Protein AF-A0A8T0C0Z5-F1 (afdb_monomer)

Organism: NCBI:txid43658

Radius of gyration: 12.76 Å; Cα contacts (8 Å, |Δi|>4): 77; chains: 1; bounding box: 27×21×37 Å

Nearest PDB structures (foldseek):
  2w2u-assembly1_A  TM=6.572E-01  e=2.239E+00  Sulfolobus acidocaldarius
  6xr2-assembly1_C  TM=8.482E-01  e=7.097E+00  synthetic construct

Foldseek 3Di:
DVVLVVLLVCLVVLCVVCVVPVPLVSPLVSLVSLLVSLVVLLVCCVVPHDNVSSVVSVVSNVVSVVSNVVSVD

Mean predicted aligned error: 2.82 Å

Solvent-accessible surface area (backbone atoms only — not comparable to full-atom values): 3736 Å² total; per-residue (Å²): 109,72,69,58,51,50,51,45,51,51,17,52,48,29,34,54,48,14,70,77,63,71,37,62,70,36,31,45,53,12,25,52,50,39,27,54,53,18,53,54,46,31,52,48,20,66,74,76,58,47,70,78,73,19,48,66,28,50,55,53,20,51,53,20,50,50,50,44,65,62,73,75,110

pLDDT: mean 95.06, std 7.4, range [52.66, 98.44]

Structure (mmCIF, N/CA/C/O backbone):
data_AF-A0A8T0C0Z5-F1
#
_entry.id   AF-A0A8T0C0Z5-F1
#
loop_
_atom_site.group_PDB
_atom_site.id
_atom_site.type_symbol
_atom_site.label_atom_id
_atom_site.label_alt_id
_atom_site.label_comp_id
_atom_site.label_asym_id
_atom_site.label_entity_id
_atom_site.label_seq_id
_atom_site.pdbx_PDB_ins_code
_atom_site.Cartn_x
_atom_site.Cartn_y
_atom_site.Cartn_z
_atom_site.occupancy
_atom_site.B_iso_or_equiv
_atom_site.auth_seq_id
_atom_site.auth_comp_id
_atom_site.auth_asym_id
_atom_site.auth_atom_id
_atom_site.pdbx_PDB_model_num
ATOM 1 N N . MET A 1 1 ? 2.414 -6.477 14.292 1.00 70.94 1 MET A N 1
ATOM 2 C CA . MET A 1 1 ? 3.281 -5.362 13.850 1.00 70.94 1 MET A CA 1
ATOM 3 C C . MET A 1 1 ? 4.425 -5.861 12.971 1.00 70.94 1 MET A C 1
ATOM 5 O O . MET A 1 1 ? 4.437 -5.505 11.805 1.00 70.94 1 MET A O 1
ATOM 9 N N . TYR A 1 2 ? 5.305 -6.755 13.448 1.00 83.31 2 TYR A N 1
ATOM 10 C CA . TYR A 1 2 ? 6.477 -7.216 12.674 1.00 83.31 2 TYR A CA 1
ATOM 11 C C . TYR A 1 2 ? 6.170 -7.851 11.305 1.00 83.31 2 TYR A C 1
ATOM 13 O O . TYR A 1 2 ? 6.831 -7.522 10.329 1.00 83.31 2 TYR A O 1
ATOM 21 N N . ALA A 1 3 ? 5.151 -8.715 11.205 1.00 91.62 3 ALA A N 1
ATOM 22 C CA . ALA A 1 3 ? 4.787 -9.338 9.927 1.00 91.62 3 ALA A CA 1
ATOM 23 C C . ALA A 1 3 ? 4.262 -8.322 8.895 1.00 91.62 3 ALA A C 1
ATOM 25 O O . ALA A 1 3 ? 4.623 -8.397 7.727 1.00 91.62 3 ALA A O 1
ATOM 26 N N . ILE A 1 4 ? 3.457 -7.347 9.337 1.00 94.44 4 ILE A N 1
ATOM 27 C CA . ILE A 1 4 ? 2.947 -6.272 8.472 1.00 94.44 4 ILE A CA 1
ATOM 28 C C . ILE A 1 4 ? 4.111 -5.404 7.990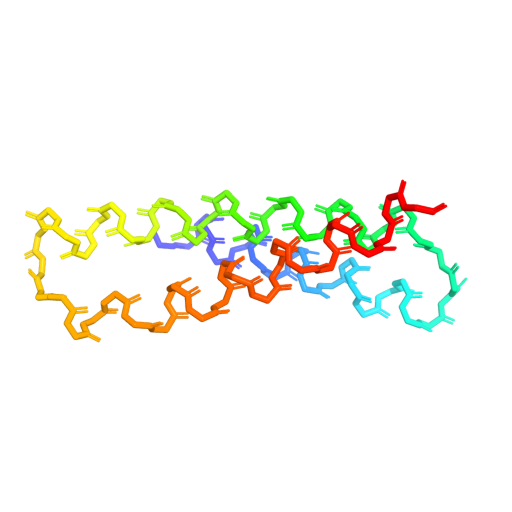 1.00 94.44 4 ILE A C 1
ATOM 30 O O . ILE A 1 4 ? 4.243 -5.194 6.791 1.00 94.44 4 ILE A O 1
ATOM 34 N N . GLY A 1 5 ? 5.015 -5.009 8.893 1.00 94.75 5 GLY A N 1
ATOM 35 C CA . GLY A 1 5 ? 6.200 -4.233 8.523 1.00 94.75 5 GLY A CA 1
ATOM 36 C C . GLY A 1 5 ? 7.120 -4.958 7.532 1.00 94.75 5 GLY A C 1
ATOM 37 O O . GLY A 1 5 ? 7.698 -4.320 6.659 1.00 94.75 5 GLY A O 1
ATOM 38 N N . LEU A 1 6 ? 7.224 -6.292 7.602 1.00 97.44 6 LEU A N 1
ATOM 39 C CA . LEU A 1 6 ? 7.962 -7.075 6.603 1.00 97.44 6 LEU A CA 1
ATOM 40 C C . LEU A 1 6 ? 7.279 -7.035 5.227 1.00 97.44 6 LEU A C 1
ATOM 42 O O . LEU A 1 6 ? 7.961 -6.897 4.214 1.00 97.44 6 LEU A O 1
ATOM 46 N N . ILE A 1 7 ? 5.947 -7.132 5.185 1.00 97.75 7 ILE A N 1
ATOM 47 C CA . ILE A 1 7 ? 5.173 -7.013 3.940 1.00 97.75 7 ILE A CA 1
ATOM 48 C C . ILE A 1 7 ? 5.350 -5.613 3.341 1.00 97.75 7 ILE A C 1
ATOM 50 O O . ILE A 1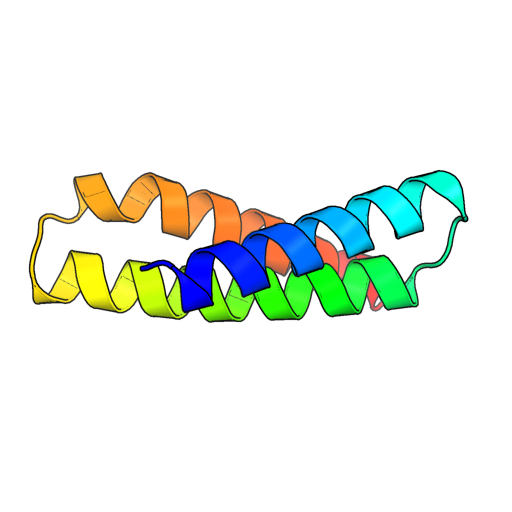 7 ? 5.597 -5.496 2.145 1.00 97.75 7 ILE A O 1
ATOM 54 N N . GLU A 1 8 ? 5.288 -4.565 4.162 1.00 97.44 8 GLU A N 1
ATOM 55 C CA . GLU A 1 8 ? 5.488 -3.177 3.728 1.00 97.44 8 GLU A CA 1
ATOM 56 C C . GLU A 1 8 ? 6.906 -2.936 3.208 1.00 97.44 8 GLU A C 1
ATOM 58 O O . GLU A 1 8 ? 7.078 -2.310 2.164 1.00 97.44 8 GLU A O 1
ATOM 63 N N . LEU A 1 9 ? 7.921 -3.492 3.877 1.00 98.12 9 LEU A N 1
ATOM 64 C CA . LEU A 1 9 ? 9.308 -3.432 3.419 1.00 98.12 9 LEU A CA 1
ATOM 65 C C . LEU A 1 9 ? 9.484 -4.119 2.059 1.00 98.12 9 LEU A C 1
ATOM 67 O O . LEU A 1 9 ? 10.114 -3.556 1.165 1.00 98.12 9 LEU A O 1
ATOM 71 N N . LEU A 1 10 ? 8.925 -5.320 1.888 1.00 98.19 10 LEU A N 1
ATOM 72 C CA . LEU A 1 10 ? 8.973 -6.042 0.615 1.00 98.19 10 LEU A CA 1
ATOM 73 C C . LEU A 1 10 ? 8.237 -5.277 -0.488 1.00 98.19 10 LEU A C 1
ATOM 75 O O . LEU A 1 10 ? 8.750 -5.158 -1.598 1.00 98.19 10 LEU A O 1
ATOM 79 N N . ALA A 1 11 ? 7.068 -4.718 -0.183 1.00 98.00 11 ALA A N 1
ATOM 80 C CA . ALA A 1 11 ? 6.278 -3.939 -1.123 1.00 98.00 11 ALA A CA 1
ATOM 81 C C . ALA A 1 11 ? 6.997 -2.654 -1.563 1.00 98.00 11 ALA A C 1
ATOM 83 O O . ALA A 1 11 ? 7.071 -2.368 -2.759 1.00 98.00 11 ALA A O 1
ATOM 84 N N . ALA A 1 12 ? 7.600 -1.922 -0.622 1.00 97.88 12 ALA A N 1
ATOM 85 C CA . ALA A 1 12 ? 8.447 -0.772 -0.924 1.00 97.88 12 ALA A CA 1
ATOM 86 C C . ALA A 1 12 ? 9.674 -1.182 -1.756 1.00 97.88 12 ALA A C 1
ATOM 88 O O . ALA A 1 12 ? 10.007 -0.518 -2.736 1.00 97.88 12 ALA A O 1
ATOM 89 N N . GLY A 1 13 ? 10.302 -2.315 -1.425 1.00 98.31 13 GLY A N 1
ATOM 90 C CA . GLY A 1 13 ? 11.397 -2.893 -2.203 1.00 98.31 13 GLY A CA 1
ATOM 91 C C . GLY A 1 13 ? 11.000 -3.212 -3.647 1.00 98.31 13 GLY A C 1
ATOM 92 O O . GLY A 1 13 ? 11.756 -2.901 -4.565 1.00 98.31 13 GLY A O 1
ATOM 93 N N . LEU A 1 14 ? 9.801 -3.759 -3.871 1.00 98.12 14 LEU A N 1
ATOM 94 C CA . LEU A 1 14 ? 9.258 -4.015 -5.211 1.00 98.12 14 LEU A CA 1
ATOM 95 C C . LEU A 1 14 ? 9.032 -2.724 -6.008 1.00 98.12 14 LEU A C 1
ATOM 97 O O . LEU A 1 14 ? 9.346 -2.686 -7.199 1.00 98.12 14 LEU A O 1
ATOM 101 N N . MET A 1 15 ? 8.537 -1.660 -5.368 1.00 97.00 15 MET A N 1
ATOM 102 C CA . MET A 1 15 ? 8.384 -0.357 -6.027 1.0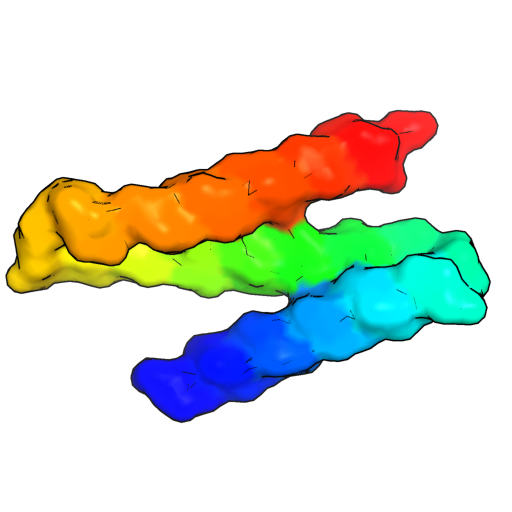0 97.00 15 MET A CA 1
ATOM 103 C C . MET A 1 15 ? 9.739 0.259 -6.388 1.00 97.00 15 MET A C 1
ATOM 105 O O . MET A 1 15 ? 9.912 0.729 -7.509 1.00 97.00 15 MET A O 1
ATOM 109 N N . VAL A 1 16 ? 10.727 0.205 -5.487 1.00 97.94 16 VAL A N 1
ATOM 110 C CA . VAL A 1 16 ? 12.096 0.669 -5.779 1.00 97.94 16 VAL A CA 1
ATOM 111 C C . VAL A 1 16 ? 12.704 -0.141 -6.922 1.00 97.94 16 VAL A C 1
ATOM 113 O O . VAL A 1 16 ? 13.242 0.434 -7.865 1.00 97.94 16 VAL A O 1
ATOM 116 N N . PHE A 1 17 ? 12.568 -1.468 -6.888 1.00 97.81 17 PHE A N 1
ATOM 117 C CA . PHE A 1 17 ? 13.010 -2.339 -7.974 1.00 97.81 17 PHE A CA 1
ATOM 118 C C . PHE A 1 17 ? 12.355 -1.958 -9.307 1.00 97.81 17 PHE A C 1
ATOM 120 O O . PHE A 1 17 ? 13.039 -1.889 -10.326 1.00 97.81 17 PHE A O 1
ATOM 127 N N . SER A 1 18 ? 11.054 -1.656 -9.303 1.00 96.81 18 SER A N 1
ATOM 128 C CA . SER A 1 18 ? 10.344 -1.207 -10.500 1.00 96.81 18 SER A CA 1
ATOM 129 C C . SER A 1 18 ? 10.897 0.096 -11.065 1.00 96.81 18 SER A C 1
ATOM 131 O O . SER A 1 18 ? 10.938 0.235 -12.281 1.00 96.81 18 SER A O 1
ATOM 133 N N . ILE A 1 19 ? 11.313 1.041 -10.218 1.00 95.56 19 ILE A N 1
ATOM 134 C CA . ILE A 1 19 ? 11.924 2.300 -10.671 1.00 95.56 19 ILE A CA 1
ATOM 135 C C . ILE A 1 19 ? 13.280 2.025 -11.334 1.00 95.56 19 ILE A C 1
ATOM 137 O O . ILE A 1 19 ? 13.598 2.622 -12.354 1.00 95.56 19 ILE A O 1
ATOM 141 N N . LEU A 1 20 ? 14.071 1.102 -10.779 1.00 97.94 20 LEU A N 1
ATOM 142 C CA . LEU A 1 20 ? 15.415 0.789 -11.278 1.00 97.94 20 LEU A CA 1
ATOM 143 C C . LEU A 1 20 ? 15.426 -0.068 -12.550 1.00 97.94 20 LEU A C 1
ATOM 145 O O . LEU A 1 20 ? 16.419 -0.073 -13.271 1.00 97.94 20 LEU A O 1
ATOM 149 N N . THR A 1 21 ? 14.361 -0.830 -12.795 1.00 96.75 21 THR A N 1
ATOM 150 C CA . THR A 1 21 ? 14.289 -1.818 -13.887 1.00 96.75 21 THR A CA 1
ATOM 151 C C . THR A 1 21 ? 13.179 -1.539 -14.893 1.00 96.75 21 THR A C 1
ATOM 153 O O . THR A 1 21 ? 12.971 -2.338 -15.800 1.00 96.75 21 THR A O 1
ATOM 156 N N . GLU A 1 22 ? 12.441 -0.440 -14.710 1.00 93.94 22 GLU A N 1
ATOM 157 C CA . GLU A 1 22 ? 11.249 -0.079 -15.491 1.00 93.94 22 GLU A CA 1
ATOM 158 C C . GLU A 1 22 ? 10.175 -1.191 -15.516 1.00 93.94 22 GLU A C 1
ATOM 160 O O . GLU A 1 22 ? 9.331 -1.271 -16.409 1.00 93.94 22 GLU A O 1
ATOM 165 N N . HIS A 1 23 ? 10.172 -2.070 -14.506 1.00 94.44 23 HIS A N 1
ATOM 166 C CA . HIS A 1 23 ? 9.305 -3.245 -14.458 1.00 94.44 23 HIS A CA 1
ATOM 167 C C . HIS A 1 23 ? 7.946 -2.943 -13.805 1.00 94.44 23 HIS A C 1
ATOM 169 O O . HIS A 1 23 ? 7.722 -3.249 -12.631 1.00 94.44 23 HIS A O 1
ATOM 175 N N . VAL A 1 24 ? 7.011 -2.395 -14.590 1.00 94.50 24 VAL A N 1
ATOM 176 C CA . VAL A 1 24 ? 5.672 -1.930 -14.154 1.00 94.50 24 VAL A CA 1
ATOM 177 C C . VAL A 1 24 ? 4.918 -2.935 -13.272 1.00 94.50 24 VAL A C 1
ATOM 179 O O . VAL A 1 24 ? 4.303 -2.549 -12.280 1.00 94.50 24 VAL A O 1
ATOM 182 N N . GLN A 1 25 ? 4.997 -4.236 -13.570 1.00 95.69 25 GLN A N 1
ATOM 183 C CA . GLN A 1 25 ? 4.307 -5.269 -12.783 1.00 95.69 25 GLN A CA 1
ATOM 184 C C . GLN A 1 25 ? 4.792 -5.323 -11.324 1.00 95.69 25 GLN A C 1
ATOM 186 O O . GLN A 1 25 ? 4.010 -5.614 -10.420 1.00 95.69 25 GLN A O 1
ATOM 191 N N . SER A 1 26 ? 6.065 -5.001 -11.072 1.00 96.62 26 SER A N 1
ATOM 192 C CA . SER A 1 26 ? 6.620 -4.949 -9.714 1.00 96.62 26 SER A CA 1
ATOM 193 C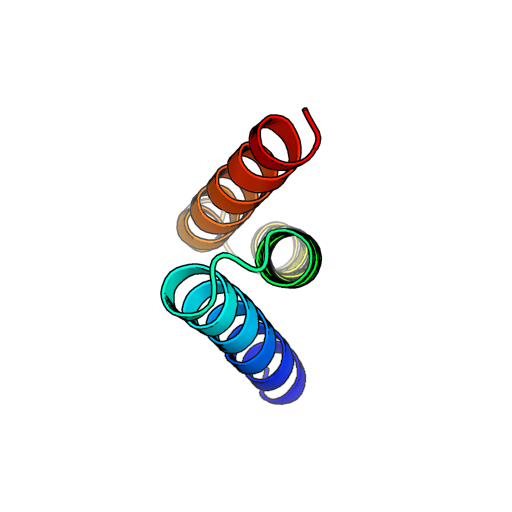 C . SER A 1 26 ? 6.094 -3.743 -8.941 1.00 96.62 26 SER A C 1
ATOM 195 O O . SER A 1 26 ? 5.772 -3.879 -7.762 1.00 96.62 26 SER A O 1
ATOM 197 N N . MET A 1 27 ? 5.937 -2.588 -9.602 1.00 97.50 27 MET A N 1
ATOM 198 C CA . MET A 1 27 ? 5.272 -1.425 -9.007 1.00 97.50 27 MET A CA 1
ATOM 199 C C . MET A 1 27 ? 3.829 -1.768 -8.645 1.00 97.50 27 MET A C 1
ATOM 201 O O . MET A 1 27 ? 3.447 -1.563 -7.498 1.00 97.50 27 MET A O 1
ATOM 205 N N . LEU A 1 28 ? 3.060 -2.356 -9.569 1.00 97.56 28 LEU A N 1
ATOM 206 C CA . LEU A 1 28 ? 1.667 -2.736 -9.314 1.00 97.56 28 LEU A CA 1
ATOM 207 C C . LEU A 1 28 ? 1.547 -3.708 -8.136 1.00 97.56 28 LEU A C 1
ATOM 209 O O . LEU A 1 28 ? 0.735 -3.487 -7.239 1.00 97.56 28 LEU A O 1
ATOM 213 N N . LEU A 1 29 ? 2.386 -4.746 -8.089 1.00 97.88 29 LEU A N 1
ATOM 214 C CA . LEU A 1 29 ? 2.380 -5.703 -6.985 1.00 97.88 29 LEU A CA 1
ATOM 215 C C . LEU A 1 29 ? 2.714 -5.029 -5.646 1.00 97.88 29 LEU A C 1
ATOM 217 O O . LEU A 1 29 ? 2.010 -5.243 -4.658 1.00 97.88 29 LEU A O 1
ATOM 221 N N . GLY A 1 30 ? 3.742 -4.176 -5.617 1.00 97.88 30 GLY A N 1
ATOM 222 C CA . GLY A 1 30 ? 4.075 -3.377 -4.439 1.00 97.88 30 GLY A CA 1
ATOM 223 C C . GLY A 1 30 ? 2.913 -2.476 -4.009 1.00 97.88 30 GLY A C 1
ATOM 224 O O . GLY A 1 30 ? 2.584 -2.413 -2.825 1.00 97.88 30 GLY A O 1
ATOM 225 N N . SER A 1 31 ? 2.240 -1.818 -4.955 1.00 98.00 31 SER A N 1
ATOM 226 C CA . SER A 1 31 ? 1.124 -0.909 -4.670 1.00 98.00 31 SER A CA 1
ATOM 227 C C . SER A 1 31 ? -0.101 -1.644 -4.134 1.00 98.00 31 SER A C 1
ATOM 229 O O . SER A 1 31 ? -0.729 -1.153 -3.198 1.00 98.00 31 SER A O 1
ATOM 231 N N . VAL A 1 32 ? -0.411 -2.846 -4.635 1.00 98.06 32 VAL A N 1
ATOM 232 C CA . VAL A 1 32 ? -1.472 -3.692 -4.059 1.00 98.06 32 VAL A CA 1
ATOM 233 C C . VAL A 1 32 ? -1.144 -4.065 -2.614 1.00 98.06 32 VAL A C 1
ATOM 235 O O . VAL A 1 32 ? -2.004 -3.944 -1.741 1.00 98.06 32 VAL A O 1
ATOM 238 N N . LEU A 1 33 ? 0.092 -4.491 -2.340 1.00 98.06 33 LEU A N 1
ATOM 239 C CA . LEU A 1 33 ? 0.498 -4.896 -0.994 1.00 98.06 33 LEU A CA 1
ATOM 240 C C . LEU A 1 33 ? 0.405 -3.734 0.005 1.00 98.06 33 LEU A C 1
ATOM 242 O O . LEU A 1 33 ? -0.201 -3.910 1.063 1.00 98.06 33 LEU A O 1
ATOM 246 N N . ILE A 1 34 ? 0.916 -2.545 -0.343 1.00 98.25 34 ILE A N 1
ATOM 247 C CA . ILE A 1 34 ? 0.795 -1.351 0.510 1.00 98.25 34 ILE A CA 1
ATOM 248 C C . ILE A 1 34 ? -0.668 -0.936 0.694 1.00 98.25 34 ILE A C 1
ATOM 250 O O . ILE A 1 34 ? -1.060 -0.533 1.791 1.00 98.25 34 ILE A O 1
ATOM 254 N N . LEU A 1 35 ? -1.502 -1.031 -0.345 1.00 98.06 35 LEU A N 1
ATOM 255 C CA . LEU A 1 35 ? -2.918 -0.689 -0.227 1.00 98.06 35 LEU A CA 1
ATOM 256 C C . LEU A 1 35 ? -3.624 -1.605 0.784 1.00 98.06 35 LEU A C 1
ATOM 258 O O . LEU A 1 35 ? -4.366 -1.119 1.637 1.00 98.06 35 LEU A O 1
ATOM 262 N N . ILE A 1 36 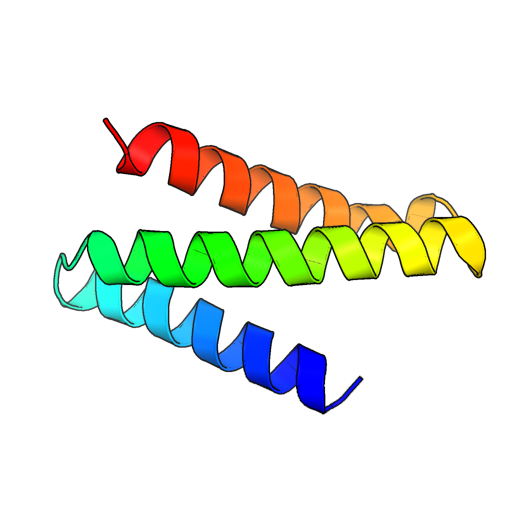? -3.355 -2.914 0.738 1.00 97.94 36 ILE A N 1
ATOM 263 C CA . ILE A 1 36 ? -3.926 -3.890 1.676 1.00 97.94 36 ILE A CA 1
ATOM 264 C C . ILE A 1 36 ? -3.478 -3.597 3.114 1.00 97.94 36 ILE A C 1
ATOM 266 O O . ILE A 1 36 ? -4.322 -3.557 4.015 1.00 97.94 36 ILE A O 1
ATOM 270 N N . THR A 1 37 ? -2.181 -3.361 3.352 1.00 97.31 37 THR A N 1
ATOM 271 C CA . THR A 1 37 ? -1.694 -3.055 4.710 1.00 97.31 37 THR A CA 1
ATOM 272 C C . THR A 1 37 ? -2.227 -1.715 5.213 1.00 97.31 37 THR A C 1
ATOM 274 O O . THR A 1 37 ? -2.632 -1.627 6.372 1.00 97.31 37 THR A O 1
ATOM 277 N N . SER A 1 38 ? -2.353 -0.714 4.335 1.00 97.75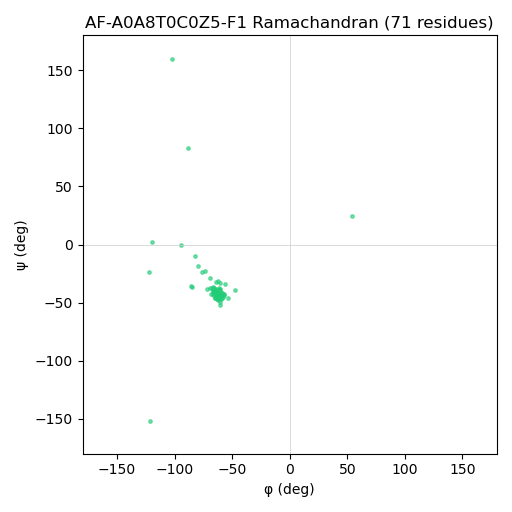 38 SER A N 1
ATOM 278 C CA . SER A 1 38 ? -2.934 0.597 4.653 1.00 97.75 38 SER A CA 1
ATOM 279 C C . SER A 1 38 ? -4.408 0.502 5.047 1.00 97.75 38 SER A C 1
ATOM 281 O O . SER A 1 38 ? -4.818 1.126 6.024 1.00 97.75 38 SER A O 1
ATOM 283 N N . VAL A 1 39 ? -5.213 -0.307 4.345 1.00 97.94 39 VAL A N 1
ATOM 284 C CA . VAL A 1 39 ? -6.620 -0.556 4.716 1.00 97.94 39 VAL A CA 1
ATOM 285 C C . VAL A 1 39 ? -6.707 -1.232 6.086 1.00 97.94 39 VAL A C 1
ATOM 287 O O . VAL A 1 39 ? -7.503 -0.814 6.929 1.00 97.94 39 VAL A O 1
ATOM 290 N N . GLY A 1 40 ? -5.858 -2.233 6.339 1.00 96.19 40 GLY A N 1
ATOM 291 C CA . GLY A 1 40 ? -5.773 -2.891 7.644 1.00 96.19 40 GLY A CA 1
ATOM 292 C C . GLY A 1 40 ? -5.386 -1.927 8.772 1.00 96.19 40 GLY A C 1
ATOM 293 O O . GLY A 1 40 ? -6.006 -1.942 9.836 1.00 96.19 40 GLY A O 1
ATOM 294 N N . ALA A 1 41 ? -4.412 -1.048 8.527 1.00 96.00 41 ALA A N 1
ATOM 295 C CA . ALA A 1 41 ? -3.985 -0.021 9.474 1.00 96.00 41 ALA A CA 1
ATOM 296 C C . ALA A 1 41 ? -5.083 1.026 9.730 1.00 96.00 41 ALA A C 1
ATOM 298 O O . ALA A 1 41 ? -5.332 1.378 10.882 1.00 96.00 41 ALA A O 1
ATOM 299 N N . CYS A 1 42 ? -5.806 1.463 8.691 1.00 97.69 42 CYS A N 1
ATOM 300 C CA . CYS A 1 42 ? -6.958 2.356 8.845 1.00 97.69 42 CYS A CA 1
ATOM 301 C C . CYS A 1 42 ? -8.041 1.719 9.722 1.00 97.69 42 CYS A C 1
ATOM 303 O O . CYS A 1 42 ? -8.527 2.356 10.652 1.00 97.69 42 CYS A O 1
ATOM 305 N N . TYR A 1 43 ? -8.390 0.451 9.469 1.00 97.00 43 TYR A N 1
ATOM 306 C CA . TYR A 1 43 ? -9.347 -0.276 10.305 1.00 97.00 43 TYR A CA 1
ATOM 307 C C . TYR A 1 43 ? -8.893 -0.327 11.768 1.00 97.00 43 TYR A C 1
ATOM 309 O O . TYR A 1 43 ? -9.693 -0.060 12.664 1.00 97.00 43 TYR A O 1
ATOM 317 N N . PHE A 1 44 ? -7.616 -0.633 12.016 1.00 95.88 44 PHE A N 1
ATOM 318 C CA . PHE A 1 44 ? -7.071 -0.689 13.370 1.00 95.88 44 PHE A CA 1
ATOM 319 C C . PHE A 1 44 ? -7.186 0.666 14.083 1.00 95.88 44 PHE A C 1
ATOM 321 O O . PHE A 1 44 ? -7.777 0.733 15.160 1.00 95.88 44 PHE A O 1
ATOM 328 N N . HIS A 1 45 ? -6.718 1.750 13.460 1.00 97.38 45 HIS A N 1
ATOM 329 C CA . HIS A 1 45 ? -6.781 3.081 14.065 1.00 97.38 45 HIS A CA 1
ATOM 330 C C . HIS A 1 45 ? -8.218 3.568 14.273 1.00 97.38 45 HIS A C 1
ATOM 332 O O . HIS A 1 45 ? -8.519 4.141 15.313 1.00 97.38 45 HIS A O 1
ATOM 338 N N . PHE A 1 46 ? -9.144 3.288 13.351 1.00 96.31 46 PHE A N 1
ATOM 339 C CA . PHE A 1 46 ? -10.556 3.633 13.549 1.00 96.31 46 PHE A CA 1
ATOM 340 C C . PHE A 1 46 ? -11.237 2.803 14.641 1.00 96.31 46 PHE A C 1
ATOM 342 O O . PHE A 1 46 ? -12.199 3.269 15.251 1.00 96.31 46 PHE A O 1
ATOM 349 N N . ARG A 1 47 ? -10.784 1.566 14.872 1.00 97.25 47 ARG A N 1
ATOM 350 C CA . ARG A 1 47 ? -11.389 0.662 15.856 1.00 97.25 47 ARG A CA 1
ATOM 351 C C . ARG A 1 47 ? -10.861 0.880 17.271 1.00 97.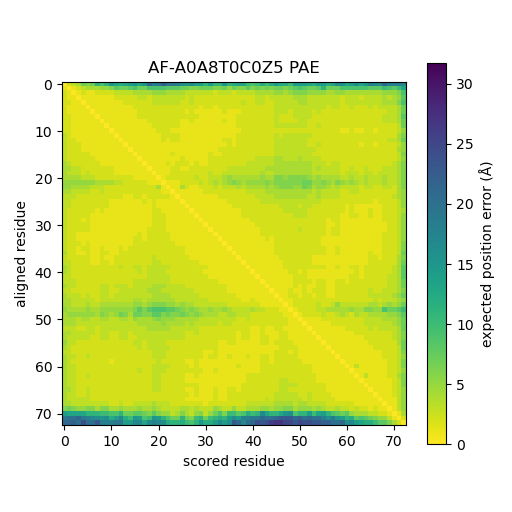25 47 ARG A C 1
AT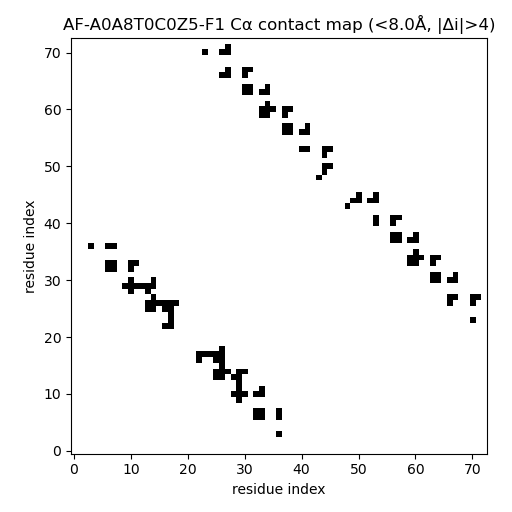OM 353 O O . ARG A 1 47 ? -11.639 0.690 18.210 1.00 97.25 47 ARG A O 1
ATOM 360 N N . TYR A 1 48 ? -9.574 1.198 17.405 1.00 97.12 48 TYR A N 1
ATOM 361 C CA . TYR A 1 48 ? -8.855 1.173 18.681 1.00 97.12 48 TYR A CA 1
ATOM 362 C C . TYR A 1 48 ? -8.220 2.515 19.080 1.00 97.12 48 TYR A C 1
ATOM 364 O O . TYR A 1 48 ? -8.053 2.733 20.277 1.00 97.12 48 TYR A O 1
ATOM 372 N N . ASP A 1 49 ? -7.935 3.412 18.129 1.00 96.25 49 ASP A N 1
ATOM 373 C CA . ASP A 1 49 ? -7.264 4.701 18.367 1.00 96.25 49 ASP A CA 1
ATOM 374 C C . ASP A 1 49 ? -8.140 5.891 17.911 1.00 96.25 49 ASP A C 1
ATOM 376 O O . ASP A 1 49 ? -9.373 5.826 17.929 1.00 96.25 49 ASP A O 1
ATOM 380 N N . THR A 1 50 ? -7.520 7.015 17.525 1.00 96.19 50 THR A N 1
ATOM 381 C CA . THR A 1 50 ? -8.216 8.187 16.989 1.00 96.19 50 THR A CA 1
ATOM 382 C C . THR A 1 50 ? -8.097 8.282 15.469 1.00 96.19 50 THR A C 1
ATOM 384 O O . THR A 1 50 ? -7.171 7.770 14.844 1.00 96.19 50 THR A O 1
ATOM 387 N N . PHE A 1 51 ? -9.007 9.038 14.847 1.00 94.81 51 PHE A N 1
ATOM 388 C CA . PHE A 1 51 ? -8.945 9.317 13.408 1.00 94.81 51 PHE A CA 1
ATOM 389 C C . PHE A 1 51 ? -7.613 9.952 12.975 1.00 94.81 51 PHE A C 1
ATOM 391 O O . PHE A 1 51 ? -7.136 9.698 11.872 1.00 94.81 51 PHE A O 1
ATOM 398 N N . LYS A 1 52 ? -7.003 10.777 13.837 1.00 97.19 52 LYS A N 1
ATOM 399 C CA . LYS A 1 52 ? -5.746 11.470 13.521 1.00 97.19 52 LYS A CA 1
ATOM 400 C C . LYS A 1 52 ? -4.595 10.486 13.319 1.00 97.19 52 LYS A C 1
ATOM 402 O O . LYS A 1 52 ? -3.741 10.732 12.471 1.00 97.19 52 LYS A O 1
ATOM 407 N N . ASP A 1 53 ? -4.630 9.364 14.029 1.00 96.12 53 ASP A N 1
ATOM 408 C CA . ASP A 1 53 ? -3.620 8.310 13.941 1.00 96.12 53 ASP A CA 1
ATOM 409 C C . ASP A 1 53 ? -3.752 7.503 12.637 1.00 96.12 53 ASP A C 1
ATOM 411 O O . ASP A 1 53 ? -2.771 6.960 12.142 1.00 96.12 53 ASP A O 1
ATOM 415 N N . ALA A 1 54 ? -4.934 7.504 12.007 1.00 96.88 54 ALA A N 1
ATOM 416 C CA . ALA A 1 54 ? -5.163 6.860 10.713 1.00 96.88 54 ALA A CA 1
ATOM 417 C C . ALA A 1 54 ? -4.665 7.684 9.510 1.00 96.88 54 ALA A C 1
ATOM 419 O O . ALA A 1 54 ? -4.494 7.128 8.424 1.00 96.88 54 ALA A O 1
ATOM 420 N N . ILE A 1 55 ? -4.428 8.995 9.663 1.00 98.12 55 ILE A N 1
ATOM 421 C CA . ILE A 1 55 ? -4.069 9.898 8.549 1.00 98.12 55 ILE A CA 1
ATOM 422 C C . ILE A 1 55 ? -2.863 9.386 7.734 1.00 98.12 55 ILE A C 1
ATOM 424 O O . ILE A 1 55 ? -2.966 9.357 6.505 1.00 98.12 55 ILE A O 1
ATOM 428 N N . PRO A 1 56 ? -1.750 8.928 8.345 1.00 96.94 56 PRO A N 1
ATOM 429 C CA . PRO A 1 56 ? -0.612 8.396 7.591 1.00 96.94 56 PRO A CA 1
ATOM 430 C C . PRO A 1 56 ? -0.965 7.169 6.737 1.00 96.94 56 PRO A C 1
ATOM 432 O O . PRO A 1 56 ? -0.513 7.060 5.595 1.00 96.94 56 PRO A O 1
ATOM 435 N N . ALA A 1 57 ? -1.810 6.272 7.258 1.00 97.00 57 ALA A N 1
ATOM 436 C CA . ALA A 1 57 ? -2.269 5.089 6.533 1.00 97.00 57 ALA A CA 1
ATOM 437 C C . ALA A 1 57 ? -3.209 5.466 5.377 1.00 97.00 57 ALA A C 1
ATOM 439 O O . ALA A 1 57 ? -3.111 4.895 4.293 1.00 97.00 57 ALA A O 1
ATOM 440 N N . ILE A 1 58 ? -4.064 6.479 5.559 1.00 98.44 58 ILE A N 1
ATOM 441 C CA . ILE A 1 58 ? -4.934 7.000 4.493 1.00 98.44 58 ILE A CA 1
ATOM 442 C C . ILE A 1 58 ? -4.094 7.592 3.353 1.00 98.44 58 ILE A C 1
ATOM 444 O O . ILE A 1 58 ? -4.339 7.290 2.186 1.00 98.44 58 ILE A O 1
ATOM 448 N N . LEU A 1 59 ? -3.084 8.409 3.663 1.00 98.38 59 LEU A N 1
ATOM 449 C CA . LEU A 1 59 ? -2.202 9.007 2.651 1.00 98.38 59 LEU A CA 1
ATOM 450 C C . LEU A 1 59 ? -1.392 7.944 1.894 1.00 98.38 59 LEU A C 1
ATOM 452 O O . LEU A 1 59 ? -1.315 7.970 0.667 1.00 98.38 59 LEU A O 1
ATOM 456 N N . THR A 1 60 ? -0.846 6.966 2.613 1.00 97.50 60 THR A N 1
ATOM 457 C CA . THR A 1 60 ? -0.083 5.860 2.014 1.00 97.50 60 THR A CA 1
ATOM 458 C C . THR A 1 60 ? -0.968 4.978 1.124 1.00 97.50 60 THR A C 1
ATOM 460 O O . THR A 1 60 ? -0.599 4.642 -0.008 1.00 97.50 60 THR A O 1
ATOM 463 N N . GLY A 1 61 ? -2.176 4.658 1.595 1.00 97.88 61 GLY A N 1
ATOM 464 C CA . GLY A 1 61 ? -3.161 3.896 0.835 1.00 97.88 61 GLY A CA 1
ATOM 465 C C . GLY A 1 61 ? -3.642 4.641 -0.409 1.00 97.88 61 GLY A C 1
ATOM 466 O O . GLY A 1 61 ? -3.660 4.068 -1.494 1.00 97.88 61 GLY A O 1
ATOM 467 N N . THR A 1 62 ? -3.969 5.931 -0.295 1.00 98.25 62 THR A N 1
ATOM 468 C CA . THR A 1 62 ? -4.391 6.747 -1.449 1.00 98.25 62 THR A CA 1
ATOM 469 C C . THR A 1 62 ? -3.294 6.875 -2.501 1.00 98.25 62 THR A C 1
ATOM 471 O O . THR A 1 62 ? -3.579 6.666 -3.677 1.00 98.25 62 THR A O 1
ATOM 474 N N . GLY A 1 63 ? -2.040 7.120 -2.106 1.00 97.50 63 GLY A N 1
ATOM 475 C CA . GLY A 1 63 ? -0.909 7.141 -3.040 1.00 97.50 63 GLY A CA 1
ATOM 476 C C . GLY A 1 63 ? -0.738 5.813 -3.783 1.00 97.50 63 GLY A C 1
ATOM 477 O O . GLY A 1 63 ? -0.572 5.794 -5.001 1.00 97.50 63 GLY A O 1
ATOM 478 N N . SER A 1 64 ? -0.884 4.692 -3.074 1.00 97.38 64 SER A N 1
ATOM 479 C CA . SER A 1 64 ? -0.841 3.359 -3.689 1.00 97.38 64 SER A CA 1
ATOM 480 C C . SER A 1 64 ? -2.021 3.112 -4.630 1.00 97.38 64 SER A C 1
A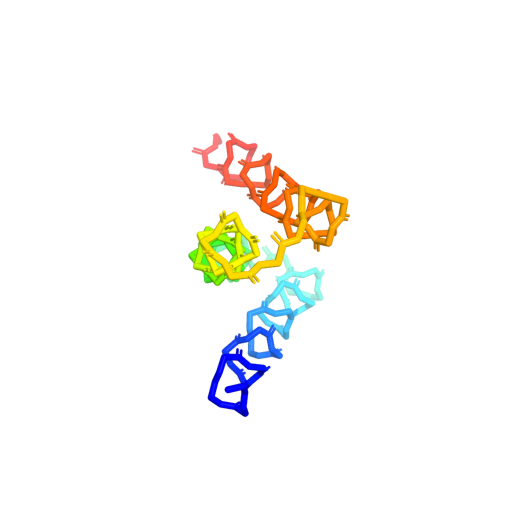TOM 482 O O . SER A 1 64 ? -1.839 2.565 -5.713 1.00 97.38 64 SER A O 1
ATOM 484 N N . GLY A 1 65 ? -3.222 3.567 -4.265 1.00 97.44 65 GLY A N 1
ATOM 485 C CA . GLY A 1 65 ? -4.401 3.514 -5.130 1.00 97.44 65 GLY A CA 1
ATOM 486 C C . GLY A 1 65 ? -4.226 4.319 -6.421 1.00 97.44 65 GLY A C 1
ATOM 487 O O . GLY A 1 65 ? -4.589 3.840 -7.492 1.00 97.44 65 GLY A O 1
ATOM 488 N N . VAL A 1 66 ? -3.610 5.503 -6.344 1.00 97.12 66 VAL A N 1
ATOM 489 C CA . VAL A 1 66 ? -3.272 6.316 -7.524 1.00 97.12 66 VAL A CA 1
ATOM 490 C C . VAL A 1 66 ? -2.281 5.583 -8.429 1.00 97.12 66 VAL A C 1
ATOM 492 O O . VAL A 1 66 ? -2.500 5.530 -9.636 1.00 97.12 66 VAL A O 1
ATOM 495 N N . LEU A 1 67 ? -1.235 4.968 -7.868 1.00 95.19 67 LEU A N 1
ATOM 496 C CA . LEU A 1 67 ? -0.276 4.179 -8.651 1.00 95.19 67 LEU A CA 1
ATOM 497 C C . LEU A 1 67 ? -0.940 3.002 -9.375 1.00 95.19 67 LEU A C 1
ATOM 499 O O . LEU A 1 67 ? -0.608 2.738 -10.526 1.00 95.19 67 LEU A O 1
ATOM 503 N N . LEU A 1 68 ? -1.907 2.331 -8.745 1.00 96.31 68 LEU A N 1
ATOM 504 C CA . LEU A 1 68 ? -2.670 1.257 -9.390 1.00 96.31 68 LEU A CA 1
ATOM 505 C C . LEU A 1 68 ? -3.575 1.777 -10.509 1.00 96.31 68 LEU A C 1
ATOM 507 O O . LEU A 1 68 ? -3.647 1.163 -11.570 1.00 96.31 68 LEU A O 1
ATOM 511 N N . ALA A 1 69 ? -4.249 2.906 -10.285 1.00 94.94 69 ALA A N 1
ATOM 512 C CA . ALA A 1 69 ? -5.132 3.505 -11.280 1.00 94.94 69 ALA A CA 1
ATOM 513 C C . ALA A 1 69 ? -4.365 3.996 -12.518 1.00 94.94 69 ALA A C 1
ATOM 515 O O . ALA A 1 69 ? -4.866 3.875 -13.631 1.00 94.94 69 ALA A O 1
ATOM 516 N N . LEU A 1 70 ? -3.159 4.540 -12.327 1.00 90.94 70 LEU A N 1
ATOM 517 C CA . LEU A 1 70 ? -2.326 5.063 -13.411 1.00 90.94 70 LEU A CA 1
ATOM 518 C C . LEU A 1 70 ? -1.459 3.990 -14.076 1.00 90.94 70 LEU A C 1
ATOM 520 O O . LEU A 1 70 ? -1.244 4.058 -15.277 1.00 90.94 70 LEU A O 1
ATOM 524 N N . GLY A 1 71 ? -0.953 3.018 -13.315 1.00 80.00 71 GLY A N 1
ATOM 525 C CA . GLY A 1 71 ? -0.084 1.957 -13.834 1.00 80.00 71 GLY A CA 1
ATOM 526 C C . GLY A 1 71 ? -0.825 0.791 -14.495 1.00 80.00 71 GLY A C 1
ATOM 527 O O . GLY A 1 71 ? -0.176 -0.080 -15.066 1.00 80.00 71 GLY A O 1
ATOM 528 N N . GLY A 1 72 ? -2.156 0.734 -14.372 1.00 65.31 72 GLY A N 1
ATOM 529 C CA . GLY A 1 72 ? -3.015 -0.251 -15.038 1.00 65.31 72 GLY A CA 1
ATOM 530 C C . GLY A 1 72 ? -3.612 0.210 -16.376 1.00 65.31 72 GLY A C 1
ATOM 531 O O . GLY A 1 72 ? -4.366 -0.556 -16.977 1.00 65.31 72 GLY A O 1
ATOM 532 N N . LEU A 1 73 ? -3.317 1.444 -16.804 1.00 52.66 73 LEU A N 1
ATOM 533 C CA . LEU A 1 73 ? -3.623 2.009 -18.128 1.00 52.66 73 LEU A CA 1
ATOM 534 C C . LEU A 1 73 ? -2.468 1.747 -19.102 1.00 52.66 73 LEU A C 1
ATOM 536 O O . LEU A 1 73 ? -2.771 1.536 -20.297 1.00 52.66 73 LEU A O 1
#

Secondary structure (DSSP, 8-state):
-HHHHHHHHHHHHHHHHHHHHT-HHHHHHHHHHHHHHHHHHHHHHHHHS-HHHHHHHHHHHHHHHHHHHHHT-

Sequence (73 aa):
MYAIGLIELLAAGLMVFSILTEHVQSMLLGSVLILITSVGACYFHFRYDTFKDAIPAILTGTGSGVLLALGGL